Protein AF-A0A5N1GQW5-F1 (afdb_monomer_lite)

Structure (mmCIF, N/CA/C/O backbone):
data_AF-A0A5N1GQW5-F1
#
_entry.id   AF-A0A5N1GQW5-F1
#
loop_
_atom_site.group_PDB
_atom_site.id
_atom_site.type_symbol
_atom_site.label_atom_id
_atom_site.label_alt_id
_atom_site.label_comp_id
_atom_site.label_asym_id
_atom_site.label_entity_id
_atom_site.label_seq_id
_atom_site.pdbx_PDB_ins_code
_atom_site.Cartn_x
_atom_site.Cartn_y
_atom_site.Cartn_z
_atom_site.occupancy
_atom_site.B_iso_or_equiv
_atom_site.auth_seq_id
_atom_site.auth_comp_id
_atom_site.auth_asym_id
_atom_site.auth_atom_id
_atom_site.pdbx_PDB_model_num
ATOM 1 N N . MET A 1 1 ? -13.341 -32.034 135.181 1.00 41.69 1 MET A N 1
ATOM 2 C CA . MET A 1 1 ? -13.976 -33.355 134.980 1.00 41.69 1 MET A CA 1
ATOM 3 C C . MET A 1 1 ? -15.377 -33.143 134.397 1.00 41.69 1 MET A C 1
ATOM 5 O O . MET A 1 1 ? -16.085 -32.313 134.936 1.00 41.69 1 MET A O 1
ATOM 9 N N . ILE A 1 2 ? -15.682 -33.820 133.273 1.00 41.50 2 ILE A N 1
ATOM 10 C CA . ILE A 1 2 ? -16.948 -34.506 132.880 1.00 41.50 2 ILE A CA 1
ATOM 11 C C . ILE A 1 2 ? -18.282 -33.714 133.049 1.00 41.50 2 ILE A C 1
ATOM 13 O O . ILE A 1 2 ? -18.659 -33.405 134.168 1.00 41.50 2 ILE A O 1
ATOM 17 N N . LYS A 1 3 ? -18.943 -33.251 131.957 1.00 47.12 3 LYS A N 1
ATOM 18 C CA . LYS A 1 3 ? -20.111 -33.853 131.213 1.00 47.12 3 LYS A CA 1
ATOM 19 C C . LYS A 1 3 ? -21.355 -34.042 132.117 1.00 47.12 3 LYS A C 1
ATOM 21 O O . LYS A 1 3 ? -21.227 -34.679 133.143 1.00 47.12 3 LYS A O 1
ATOM 26 N N . ALA A 1 4 ? -22.571 -33.551 131.856 1.00 53.09 4 ALA A N 1
ATOM 27 C CA . ALA A 1 4 ? -23.479 -33.582 130.693 1.00 53.09 4 ALA A CA 1
ATOM 28 C C . ALA A 1 4 ? -24.592 -32.516 130.952 1.00 53.09 4 ALA A C 1
ATOM 30 O O . ALA A 1 4 ? -24.808 -32.157 132.099 1.00 53.09 4 ALA A O 1
ATOM 31 N N . GLY A 1 5 ? -25.296 -31.874 130.017 1.00 53.22 5 GLY A N 1
ATOM 32 C CA . GLY A 1 5 ? -25.982 -32.377 128.832 1.00 53.22 5 GLY A CA 1
ATOM 33 C C . GLY A 1 5 ? -27.489 -32.494 129.111 1.00 53.22 5 GLY A C 1
ATOM 34 O O . GLY A 1 5 ? -27.896 -33.532 129.603 1.00 53.22 5 GLY A O 1
ATOM 35 N N . VAL A 1 6 ? -28.303 -31.487 128.751 1.00 61.00 6 VAL A N 1
ATOM 36 C CA . VAL A 1 6 ? -29.724 -31.663 128.372 1.00 61.00 6 VAL A CA 1
ATOM 37 C C . VAL A 1 6 ? -30.086 -30.644 127.285 1.00 61.00 6 VAL A C 1
ATOM 39 O O . VAL A 1 6 ? -29.961 -29.434 127.446 1.00 61.00 6 VAL A O 1
ATOM 42 N N . SER A 1 7 ? -30.491 -31.186 126.142 1.00 60.81 7 SER A N 1
ATOM 43 C CA . SER A 1 7 ? -31.031 -30.520 124.958 1.00 60.81 7 SER A CA 1
ATOM 44 C C . SER A 1 7 ? -32.442 -29.969 125.181 1.00 60.81 7 SER A C 1
ATOM 46 O O . SER A 1 7 ? -33.182 -30.595 125.926 1.00 60.81 7 SER A O 1
ATOM 48 N N . VAL A 1 8 ? -32.862 -28.950 124.415 1.00 63.06 8 VAL A N 1
ATOM 49 C CA . VAL A 1 8 ? -34.013 -29.006 123.474 1.00 63.06 8 VAL A CA 1
ATOM 50 C C . VAL A 1 8 ? -34.088 -27.695 122.651 1.00 63.06 8 VAL A C 1
ATOM 52 O O . VAL A 1 8 ? -34.137 -26.592 123.181 1.00 63.06 8 VAL A O 1
ATOM 55 N N . ARG A 1 9 ? -34.051 -27.858 121.319 1.00 56.88 9 ARG A N 1
ATOM 56 C CA . ARG A 1 9 ? -34.340 -26.890 120.224 1.00 56.88 9 ARG A CA 1
ATOM 57 C C . ARG A 1 9 ? -35.867 -26.632 120.135 1.00 56.88 9 ARG A C 1
ATOM 59 O O . ARG A 1 9 ? -36.574 -27.480 120.662 1.00 56.88 9 ARG A O 1
ATOM 66 N N . PRO A 1 10 ? -36.438 -25.656 119.378 1.00 64.94 10 PRO A N 1
ATOM 67 C CA . PRO A 1 10 ? -35.979 -25.147 118.071 1.00 64.94 10 PRO A CA 1
ATOM 68 C C . PRO A 1 10 ? -36.202 -23.615 117.891 1.00 64.94 10 PRO A C 1
ATOM 70 O O . PRO A 1 10 ? -36.774 -22.955 118.740 1.00 64.94 10 PRO A O 1
ATOM 73 N N . LYS A 1 11 ? -35.747 -22.946 116.828 1.00 47.59 11 LYS A N 1
ATOM 74 C CA . LYS A 1 11 ? -36.549 -22.781 115.605 1.00 47.59 11 LYS A CA 1
ATOM 75 C C . LYS A 1 11 ? -35.701 -22.129 114.520 1.00 47.59 11 LYS A C 1
ATOM 77 O O . LYS A 1 11 ? -35.006 -21.144 114.733 1.00 47.59 11 LYS A O 1
ATOM 82 N N . LYS A 1 12 ? -35.771 -22.755 113.352 1.00 57.19 12 LYS A N 1
ATOM 83 C CA . LYS A 1 12 ? -35.151 -22.354 112.098 1.00 57.19 12 LYS A CA 1
ATOM 84 C C . LYS A 1 12 ? -35.657 -20.968 111.697 1.00 57.19 12 LYS A C 1
ATOM 86 O O . LYS A 1 12 ? -36.865 -20.790 111.585 1.00 57.19 12 LYS A O 1
ATOM 91 N N . GLU A 1 13 ? -34.749 -20.059 111.366 1.00 56.84 13 GLU A N 1
ATOM 92 C CA . GLU A 1 13 ? -35.043 -19.043 110.360 1.00 56.84 13 GLU A CA 1
ATOM 93 C C . GLU A 1 13 ? -33.956 -19.088 109.289 1.00 56.84 13 GLU A C 1
ATOM 95 O O . GLU A 1 13 ? -32.929 -18.415 109.305 1.00 56.84 13 GLU A O 1
ATOM 100 N N . ASN A 1 14 ? -34.196 -19.991 108.354 1.00 63.59 14 ASN A N 1
ATOM 101 C CA . ASN A 1 14 ? -33.573 -20.054 107.053 1.00 63.59 14 ASN A CA 1
ATOM 102 C C . ASN A 1 14 ? -33.909 -18.785 106.267 1.00 63.59 14 ASN A C 1
ATOM 104 O O . ASN A 1 14 ? -34.805 -18.793 105.423 1.00 63.59 14 ASN A O 1
ATOM 108 N N . LYS A 1 15 ? -33.137 -17.716 106.464 1.00 58.72 15 LYS A N 1
ATOM 109 C CA . LYS A 1 15 ? -33.073 -16.641 105.474 1.00 58.72 15 LYS A CA 1
ATOM 110 C C . LYS A 1 15 ? -32.250 -17.153 104.293 1.00 58.72 15 LYS A C 1
ATOM 112 O O . LYS A 1 15 ? -31.095 -16.788 104.097 1.00 58.72 15 LYS A O 1
ATOM 117 N N . LYS A 1 16 ? -32.854 -18.043 103.498 1.00 58.62 16 LYS A N 1
ATOM 118 C CA . LYS A 1 16 ? -32.485 -18.159 102.089 1.00 58.62 16 LYS A CA 1
ATOM 119 C C . LYS A 1 16 ? -32.895 -16.825 101.486 1.00 58.62 16 LYS A C 1
ATOM 121 O O . LYS A 1 16 ? -34.041 -16.655 101.083 1.00 58.62 16 LYS A O 1
ATOM 126 N N . VAL A 1 17 ? -31.983 -15.859 101.532 1.00 64.31 17 VAL A N 1
ATOM 127 C CA . VAL A 1 17 ? -32.093 -14.639 100.744 1.00 64.31 17 VAL A CA 1
ATOM 128 C C . VAL A 1 17 ? -32.056 -15.085 99.294 1.00 64.31 17 VAL A C 1
ATOM 130 O O . VAL A 1 17 ? -31.009 -15.334 98.707 1.00 64.31 17 VAL A O 1
ATOM 133 N N . THR A 1 18 ? -33.241 -15.291 98.736 1.00 63.28 18 THR A N 1
ATOM 134 C CA . THR A 1 18 ? -33.412 -15.315 97.298 1.00 63.28 18 THR A CA 1
ATOM 135 C C . THR A 1 18 ? -32.946 -13.950 96.811 1.00 63.28 18 THR A C 1
ATOM 137 O O . THR A 1 18 ? -33.536 -12.953 97.245 1.00 63.28 18 THR A O 1
ATOM 140 N N . PRO A 1 19 ? -31.927 -13.842 95.937 1.00 64.88 19 PRO A N 1
ATOM 141 C CA . PRO A 1 19 ? -31.841 -12.638 95.141 1.00 64.88 19 PRO A CA 1
ATOM 142 C C . PRO A 1 19 ? -33.192 -12.545 94.441 1.00 64.88 19 PRO A C 1
ATOM 144 O O . PRO A 1 19 ? -33.628 -13.490 93.777 1.00 64.88 19 PRO A O 1
ATOM 147 N N . LEU A 1 20 ? -33.900 -11.446 94.681 1.00 57.59 20 LEU A N 1
ATOM 148 C CA . LEU A 1 20 ? -35.030 -11.062 93.860 1.00 57.59 20 LEU A CA 1
ATOM 149 C C . LEU A 1 20 ? -34.463 -10.929 92.451 1.00 57.59 20 LEU A C 1
ATOM 151 O O . LEU A 1 20 ? -33.914 -9.898 92.072 1.00 57.59 20 LEU A O 1
ATOM 155 N N . TYR A 1 21 ? -34.533 -12.021 91.693 1.00 58.28 21 TYR A N 1
ATOM 156 C CA . TYR A 1 21 ? -34.426 -11.983 90.257 1.00 58.28 21 TYR A CA 1
ATOM 157 C C . TYR A 1 21 ? -35.566 -11.077 89.828 1.00 58.28 21 TYR A C 1
ATOM 159 O O . TYR A 1 21 ? -36.727 -11.486 89.750 1.00 58.28 21 TYR A O 1
ATOM 167 N N . ALA A 1 22 ? -35.229 -9.811 89.606 1.00 58.59 22 ALA A N 1
ATOM 168 C CA . ALA A 1 22 ? -36.025 -8.930 88.797 1.00 58.59 22 ALA A CA 1
ATOM 169 C C . ALA A 1 22 ? -36.030 -9.568 87.409 1.00 58.59 22 ALA A C 1
ATOM 171 O O . ALA A 1 22 ? -35.210 -9.259 86.545 1.00 58.59 22 ALA A O 1
ATOM 172 N N . LYS A 1 23 ? -36.962 -10.505 87.208 1.00 58.38 23 LYS A N 1
ATOM 173 C CA . LYS A 1 23 ? -37.439 -10.867 85.888 1.00 58.38 23 LYS A CA 1
ATOM 174 C C . LYS A 1 23 ? -38.115 -9.615 85.371 1.00 58.38 23 LYS A C 1
ATOM 176 O O . LYS A 1 23 ? -39.333 -9.466 85.441 1.00 58.38 23 LYS A O 1
ATOM 181 N N . THR A 1 24 ? -37.314 -8.685 84.869 1.00 55.66 24 THR A N 1
ATOM 182 C CA . THR A 1 24 ? -37.804 -7.725 83.908 1.00 55.66 24 THR A CA 1
ATOM 183 C C . THR A 1 24 ? -38.232 -8.591 82.734 1.00 55.66 24 THR A C 1
ATOM 185 O O . THR A 1 24 ? -37.446 -9.032 81.896 1.00 55.66 24 THR A O 1
ATOM 188 N N . SER A 1 25 ? -39.518 -8.940 82.724 1.00 56.28 25 SER A N 1
ATOM 189 C CA . SER A 1 25 ? -40.194 -9.309 81.499 1.00 56.28 25 SER A CA 1
ATOM 190 C C . SER A 1 25 ? -40.133 -8.050 80.653 1.00 56.28 25 SER A C 1
ATOM 192 O O . SER A 1 25 ? -41.018 -7.194 80.677 1.00 56.2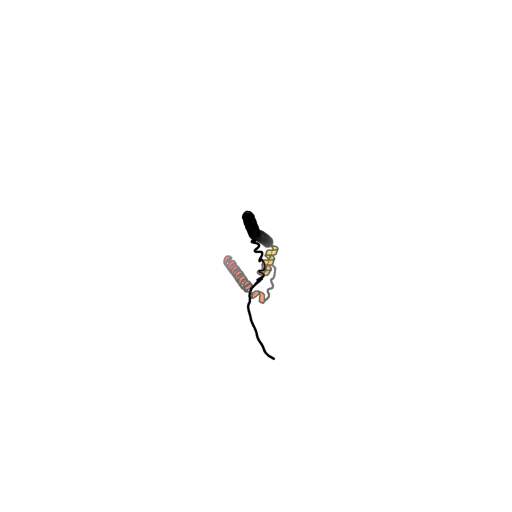8 25 SER A O 1
ATOM 194 N N . SER A 1 26 ? -39.001 -7.882 79.976 1.00 60.06 26 SER A N 1
ATOM 195 C CA . SER A 1 26 ? -38.864 -7.004 78.841 1.00 60.06 26 SER A CA 1
ATOM 196 C C . SER A 1 26 ? -39.824 -7.584 77.815 1.00 60.06 26 SER A C 1
ATOM 198 O O . SER A 1 26 ? -39.463 -8.415 76.984 1.00 60.06 26 SER A O 1
ATOM 200 N N . LYS A 1 27 ? -41.103 -7.198 77.936 1.00 57.44 27 LYS A N 1
ATOM 201 C CA . LYS A 1 27 ? -42.105 -7.329 76.886 1.00 57.44 27 LYS A CA 1
ATOM 202 C C . LYS A 1 27 ? -41.413 -6.786 75.648 1.00 57.44 27 LYS A C 1
ATOM 204 O O . LYS A 1 27 ? -41.252 -5.572 75.511 1.00 57.44 27 LYS A O 1
ATOM 209 N N . LYS A 1 28 ? -40.937 -7.686 74.785 1.00 57.34 28 LYS A N 1
ATOM 210 C CA . LYS A 1 28 ? -40.489 -7.336 73.446 1.00 57.34 28 LYS A CA 1
ATOM 211 C C . LYS A 1 28 ? -41.720 -6.720 72.809 1.00 57.34 28 LYS A C 1
ATOM 213 O O . LYS A 1 28 ? -42.645 -7.431 72.431 1.00 57.34 28 LYS A O 1
ATOM 218 N N . ARG A 1 29 ? -41.778 -5.386 72.802 1.00 58.84 29 ARG A N 1
ATOM 219 C CA . ARG A 1 29 ? -42.786 -4.655 72.046 1.00 58.84 29 ARG A CA 1
ATOM 220 C C . ARG A 1 29 ? -42.695 -5.227 70.631 1.00 58.84 29 ARG A C 1
ATOM 222 O O . ARG A 1 29 ? -41.570 -5.280 70.119 1.00 58.84 29 ARG A O 1
ATOM 229 N N . PRO A 1 30 ? -43.788 -5.717 70.024 1.00 60.84 30 PRO A N 1
ATOM 230 C CA . PRO A 1 30 ? -43.733 -6.089 68.623 1.00 60.84 30 PRO A CA 1
ATOM 231 C C . PRO A 1 30 ? -43.252 -4.838 67.893 1.00 60.84 30 PRO A C 1
ATOM 233 O O . PRO A 1 30 ? -43.912 -3.798 67.924 1.00 60.84 30 PRO A O 1
ATOM 236 N N . LYS A 1 31 ? -42.032 -4.889 67.343 1.00 58.94 31 LYS A N 1
ATOM 237 C CA . LYS A 1 31 ? -41.539 -3.813 66.484 1.00 58.94 31 LYS A CA 1
ATOM 238 C C . LYS A 1 31 ? -42.612 -3.635 65.412 1.00 58.94 31 LYS A C 1
ATOM 240 O O . LYS A 1 31 ? -43.072 -4.654 64.890 1.00 58.94 31 LYS A O 1
ATOM 245 N N . PRO A 1 32 ? -43.065 -2.407 65.111 1.00 56.88 32 PRO A N 1
ATOM 246 C CA . PRO A 1 32 ? -44.116 -2.230 64.127 1.00 56.88 32 PRO A CA 1
ATOM 247 C C . PRO A 1 32 ? -43.646 -2.899 62.834 1.00 56.88 32 PRO A C 1
ATOM 249 O O . PRO A 1 32 ? -42.624 -2.505 62.272 1.00 56.88 32 PRO A O 1
ATOM 252 N N . ALA A 1 33 ? -44.382 -3.913 62.369 1.00 57.97 33 ALA A N 1
ATOM 253 C CA . ALA A 1 33 ? -44.076 -4.685 61.158 1.00 57.97 33 ALA A CA 1
ATOM 254 C C . ALA A 1 33 ? -43.904 -3.799 59.902 1.00 57.97 33 ALA A C 1
ATOM 256 O O . ALA A 1 33 ? -43.399 -4.228 58.870 1.00 57.97 33 ALA A O 1
ATOM 257 N N . LYS A 1 34 ? -44.273 -2.518 60.011 1.00 56.44 34 LYS A N 1
ATOM 258 C CA . LYS A 1 34 ? -44.074 -1.471 59.012 1.00 56.44 34 LYS A CA 1
ATOM 259 C C . LYS A 1 34 ? -42.599 -1.075 58.812 1.00 56.44 34 LYS A C 1
ATOM 261 O O . LYS A 1 34 ? -42.239 -0.661 57.715 1.00 56.44 34 LYS A O 1
ATOM 266 N N . GLN A 1 35 ? -41.727 -1.204 59.822 1.00 58.59 35 GLN A N 1
ATOM 267 C CA . GLN A 1 35 ? -40.306 -0.832 59.685 1.00 58.59 35 GLN A CA 1
ATOM 268 C C . GLN A 1 35 ? -39.496 -1.861 58.886 1.00 58.59 35 GLN A C 1
ATOM 270 O O . GLN A 1 35 ? -38.641 -1.470 58.095 1.00 58.59 35 GLN A O 1
ATOM 275 N N . SER A 1 36 ? -39.784 -3.158 59.038 1.00 58.97 36 SER A N 1
ATOM 276 C CA . SER A 1 36 ? -39.142 -4.207 58.236 1.00 58.97 36 SER A CA 1
ATOM 277 C C . SER A 1 36 ? -39.625 -4.173 56.787 1.00 58.97 36 SER A C 1
ATOM 279 O O . SER A 1 36 ? -38.802 -4.278 55.883 1.00 58.97 36 SER A O 1
ATOM 281 N N . ALA A 1 37 ? -40.917 -3.928 56.542 1.00 65.81 37 ALA A N 1
ATOM 282 C CA . ALA A 1 37 ? -41.450 -3.774 55.186 1.00 65.81 37 ALA A CA 1
ATOM 283 C C . ALA A 1 37 ? -40.759 -2.631 54.419 1.00 65.81 37 ALA A C 1
ATOM 285 O O . ALA A 1 37 ? -40.375 -2.800 53.264 1.00 65.81 37 ALA A O 1
ATOM 286 N N . ARG A 1 38 ? -40.495 -1.495 55.084 1.00 71.38 38 ARG A N 1
ATOM 287 C CA . ARG A 1 38 ? -39.747 -0.375 54.487 1.00 71.38 38 ARG A CA 1
ATOM 288 C C . ARG A 1 38 ? -38.304 -0.754 54.136 1.00 71.38 38 ARG A C 1
ATOM 290 O O . ARG A 1 38 ? -37.801 -0.318 53.108 1.00 71.38 38 ARG A O 1
ATOM 297 N N . GLN A 1 39 ? -37.650 -1.591 54.941 1.00 73.56 39 GLN A N 1
ATOM 298 C CA . GLN A 1 39 ? -36.302 -2.095 54.642 1.00 73.56 39 GLN A CA 1
ATOM 299 C C . GLN A 1 39 ? -36.291 -3.057 53.446 1.00 73.56 39 GLN A C 1
ATOM 301 O O . GLN A 1 39 ? -35.366 -3.004 52.640 1.00 73.56 39 GLN A O 1
ATOM 306 N N . TRP A 1 40 ? -37.318 -3.897 53.295 1.00 75.25 40 TRP A N 1
ATOM 307 C CA . TRP A 1 40 ? -37.482 -4.758 52.119 1.00 75.25 40 TRP A CA 1
ATOM 308 C C . TRP A 1 40 ? -37.762 -3.952 50.845 1.00 75.25 40 TRP A C 1
ATOM 310 O O . TRP A 1 40 ? -37.181 -4.252 49.806 1.00 75.25 40 TRP A O 1
ATOM 320 N N . LEU A 1 41 ? -38.552 -2.877 50.936 1.00 79.69 41 LEU A N 1
ATOM 321 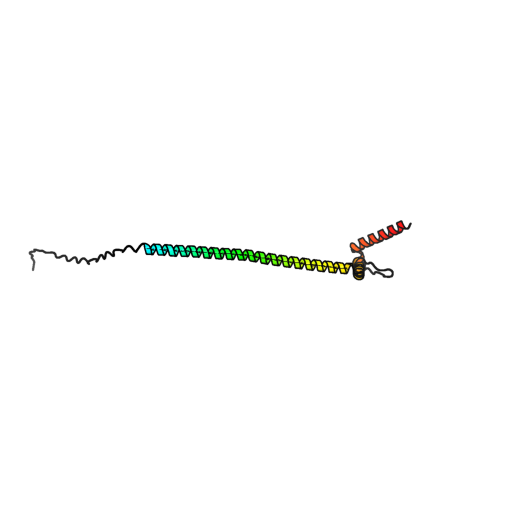C CA . LEU A 1 41 ? -38.798 -1.961 49.816 1.00 79.69 41 LEU A CA 1
ATOM 322 C C . LEU A 1 41 ? -37.525 -1.228 49.367 1.00 79.69 41 LEU A C 1
ATOM 324 O O . LEU A 1 41 ? -37.233 -1.182 48.176 1.00 79.69 41 LEU A O 1
ATOM 328 N N . VAL A 1 42 ? -36.728 -0.704 50.305 1.00 82.75 42 VAL A N 1
ATOM 329 C CA . VAL A 1 42 ? -35.460 -0.019 49.982 1.00 82.75 42 VAL A CA 1
ATOM 330 C C . VAL A 1 42 ? -34.428 -0.995 49.403 1.00 82.75 42 VAL A C 1
ATOM 332 O O . VAL A 1 42 ? -33.709 -0.648 48.468 1.00 82.75 42 VAL A O 1
ATOM 335 N N . ARG A 1 43 ? -34.381 -2.238 49.902 1.00 83.06 43 ARG A N 1
ATOM 336 C CA . ARG A 1 43 ? -33.538 -3.301 49.331 1.00 83.06 43 ARG A CA 1
ATOM 337 C C . ARG A 1 43 ? -33.976 -3.683 47.918 1.00 83.06 43 ARG A C 1
ATOM 339 O O . ARG A 1 43 ? -33.120 -3.818 47.051 1.00 83.06 43 ARG A O 1
ATOM 346 N N . GLY A 1 44 ? -35.281 -3.799 47.673 1.00 84.00 44 GLY A N 1
ATOM 347 C CA . GLY A 1 44 ? -35.825 -4.040 46.335 1.00 84.00 44 GLY A CA 1
ATOM 348 C C . GLY A 1 44 ? -35.464 -2.920 45.359 1.00 84.00 44 GLY A C 1
ATOM 349 O O . GLY A 1 44 ? -34.989 -3.194 44.261 1.00 84.00 44 GLY A O 1
ATOM 350 N N . LEU A 1 45 ? -35.587 -1.660 45.789 1.00 86.50 45 LEU A N 1
ATOM 351 C CA . LEU A 1 45 ? -35.217 -0.500 44.976 1.00 86.50 45 LEU A CA 1
ATOM 352 C C . LEU A 1 45 ? -33.721 -0.486 44.624 1.00 86.50 45 LEU A C 1
ATOM 354 O O . LEU A 1 45 ? -33.369 -0.210 43.482 1.00 86.50 45 LEU A O 1
ATOM 358 N N . LEU A 1 46 ? -32.842 -0.831 45.571 1.00 87.31 46 LEU A N 1
ATOM 359 C CA . LEU A 1 46 ? -31.401 -0.940 45.316 1.00 87.31 46 LEU A CA 1
ATOM 360 C C . LEU A 1 46 ? -31.064 -2.032 44.294 1.00 87.31 46 LEU A C 1
ATOM 362 O O . LEU A 1 46 ? -30.203 -1.815 43.445 1.00 87.31 46 LEU A O 1
ATOM 366 N N . VAL A 1 47 ? -31.750 -3.177 44.337 1.00 89.69 47 VAL A N 1
ATOM 367 C CA . VAL A 1 47 ? -31.562 -4.251 43.347 1.00 89.69 47 VAL A CA 1
ATOM 368 C C . VAL A 1 47 ? -32.024 -3.802 41.962 1.00 89.69 47 VAL A C 1
ATOM 370 O O . VAL A 1 47 ? -31.304 -4.009 40.988 1.00 89.69 47 VAL A O 1
ATOM 373 N N . VAL A 1 48 ? -33.178 -3.136 41.866 1.00 89.31 48 VAL A N 1
ATOM 374 C CA . VAL A 1 48 ? -33.691 -2.606 40.592 1.00 89.31 48 VAL A CA 1
ATOM 375 C C . VAL A 1 48 ? -32.746 -1.551 40.014 1.00 89.31 48 VAL A C 1
ATOM 377 O O . VAL A 1 48 ? -32.390 -1.632 38.842 1.00 89.31 48 VAL A O 1
ATOM 380 N N . MET A 1 49 ? -32.264 -0.613 40.833 1.00 89.31 49 MET A N 1
ATOM 381 C CA . MET A 1 49 ? -31.272 0.379 40.397 1.00 89.31 49 MET A CA 1
ATOM 382 C C . MET A 1 49 ? -29.954 -0.281 39.980 1.00 89.31 49 MET A C 1
ATOM 384 O O . MET A 1 49 ? -29.368 0.103 38.970 1.00 89.31 49 MET A O 1
ATOM 388 N N . GLY A 1 50 ? -29.519 -1.319 40.699 1.00 88.94 50 GLY A N 1
ATOM 389 C CA . GLY A 1 50 ? -28.362 -2.129 40.323 1.00 88.94 50 GLY A CA 1
ATOM 390 C C . GLY A 1 50 ? -28.528 -2.792 38.954 1.00 88.94 50 GLY A C 1
ATOM 391 O O . GLY A 1 50 ? -27.617 -2.718 38.134 1.00 88.94 50 GLY A O 1
ATOM 392 N N . LEU A 1 51 ? -29.699 -3.371 38.673 1.00 87.88 51 LEU A N 1
ATOM 393 C CA . LEU A 1 51 ? -30.021 -3.980 37.378 1.00 87.88 51 LEU A CA 1
ATOM 394 C C . LEU A 1 51 ? -30.053 -2.950 36.243 1.00 87.88 51 LEU A C 1
ATOM 396 O O . LEU A 1 51 ? -29.509 -3.214 35.171 1.00 87.88 51 LEU A O 1
ATOM 400 N N . ILE A 1 52 ? -30.625 -1.766 36.480 1.00 86.88 52 ILE A N 1
ATOM 401 C CA . ILE A 1 52 ? -30.640 -0.671 35.499 1.00 86.88 52 ILE A CA 1
ATOM 402 C C . ILE A 1 52 ? -29.205 -0.229 35.183 1.00 86.88 52 ILE A C 1
ATOM 404 O O . ILE A 1 52 ? -28.830 -0.169 34.011 1.00 86.88 52 ILE A O 1
ATOM 408 N N . CYS A 1 53 ? -28.365 -0.016 36.200 1.00 86.38 53 CYS A N 1
ATOM 409 C CA . CYS A 1 53 ? -26.950 0.318 36.009 1.00 86.38 53 CYS A CA 1
ATOM 410 C C . CYS A 1 53 ? -26.187 -0.773 35.242 1.00 86.38 53 CYS A C 1
ATOM 412 O O . CYS A 1 53 ? -25.420 -0.456 34.332 1.00 86.38 53 CYS A O 1
ATOM 414 N N . LEU A 1 54 ? -26.418 -2.051 35.561 1.00 84.50 54 LEU A N 1
ATOM 415 C CA . LEU A 1 54 ? -25.785 -3.175 34.866 1.00 84.50 54 LEU A CA 1
ATOM 416 C C . LEU A 1 54 ? -26.210 -3.245 33.394 1.00 84.50 54 LEU A C 1
ATOM 418 O O . LEU A 1 54 ? -25.365 -3.425 32.517 1.00 84.50 54 LEU A O 1
ATOM 422 N N . SER A 1 55 ? -27.505 -3.064 33.122 1.00 80.62 55 SER A N 1
ATOM 423 C CA . SER A 1 55 ? -28.047 -3.053 31.761 1.00 80.62 55 SER A CA 1
ATOM 424 C C . SER A 1 55 ? -27.489 -1.888 30.938 1.00 80.62 55 SER A C 1
ATOM 426 O O . SER A 1 55 ? -27.102 -2.084 29.788 1.00 80.62 55 SER A O 1
ATOM 428 N N . SER A 1 56 ? -27.336 -0.709 31.547 1.00 78.56 56 SER A N 1
ATOM 429 C CA . SER A 1 56 ? -26.739 0.469 30.913 1.00 78.56 56 SER A CA 1
ATOM 430 C C . SER A 1 56 ? -25.259 0.247 30.578 1.00 78.56 56 SER A C 1
ATOM 432 O O . SER A 1 56 ? -24.840 0.474 29.444 1.00 78.56 56 SER A O 1
ATOM 434 N N . LEU A 1 57 ? -24.473 -0.313 31.508 1.00 78.19 57 LEU A N 1
ATOM 435 C CA . LEU A 1 57 ? -23.080 -0.690 31.236 1.00 78.19 57 LEU A CA 1
ATOM 436 C C . LEU A 1 57 ? -22.964 -1.715 30.099 1.00 78.19 57 LEU A C 1
ATOM 438 O O . LEU A 1 57 ? -22.047 -1.634 29.279 1.00 78.19 57 LEU A O 1
ATOM 442 N N . PHE A 1 58 ? -23.877 -2.686 30.048 1.00 76.31 58 PHE A N 1
ATOM 443 C CA . PHE A 1 58 ? -23.891 -3.710 29.007 1.00 76.31 58 PHE A CA 1
ATOM 444 C C . PHE A 1 58 ? -24.221 -3.120 27.628 1.00 76.31 58 PHE A C 1
ATOM 446 O O . PHE A 1 58 ? -23.567 -3.459 26.640 1.00 76.31 58 PHE A O 1
ATOM 453 N N . GLN A 1 59 ? -25.167 -2.179 27.571 1.00 71.94 59 GLN A N 1
ATOM 454 C CA . GLN A 1 59 ? -25.498 -1.428 26.359 1.00 71.94 59 GLN A CA 1
ATOM 455 C C . GLN A 1 59 ? -24.310 -0.581 25.882 1.00 71.94 59 GLN A C 1
ATOM 457 O O . GLN A 1 59 ? -23.963 -0.645 24.706 1.00 71.94 59 GLN A O 1
ATOM 462 N N . ILE A 1 60 ? -23.620 0.120 26.790 1.00 69.44 60 ILE A N 1
ATOM 463 C CA . ILE A 1 60 ? -22.426 0.918 26.461 1.00 69.44 60 ILE A CA 1
ATOM 464 C C . ILE A 1 60 ? -21.316 0.031 25.876 1.00 69.44 60 ILE A C 1
ATOM 466 O O . ILE A 1 60 ? -20.720 0.373 24.851 1.00 69.44 60 ILE A O 1
ATOM 470 N N . ARG A 1 61 ? -21.069 -1.146 26.467 1.00 64.75 61 ARG A N 1
ATOM 471 C CA . ARG A 1 61 ? -20.092 -2.107 25.927 1.00 64.75 61 ARG A CA 1
ATOM 472 C C . ARG A 1 61 ? -20.474 -2.623 24.540 1.00 64.75 61 ARG A C 1
ATOM 474 O O . ARG A 1 61 ? -19.602 -2.703 23.679 1.00 64.75 61 ARG A O 1
ATOM 481 N N . ARG A 1 62 ? -21.757 -2.908 24.289 1.00 61.91 62 ARG A N 1
ATOM 482 C CA . ARG A 1 62 ? -22.241 -3.272 22.944 1.00 61.91 62 ARG A CA 1
ATOM 483 C C . ARG A 1 62 ? -22.061 -2.136 21.936 1.00 61.91 62 ARG A C 1
ATOM 485 O O . ARG A 1 62 ? -21.618 -2.381 20.819 1.00 61.91 62 ARG A O 1
ATOM 492 N N . THR A 1 63 ? -22.336 -0.891 22.323 1.00 57.59 63 THR A N 1
ATOM 493 C CA . THR A 1 63 ? -22.148 0.266 21.430 1.00 57.59 63 THR A CA 1
ATOM 494 C C . THR A 1 63 ? -20.678 0.558 21.119 1.00 57.59 63 THR A C 1
ATOM 496 O O . THR A 1 63 ? -20.367 1.025 20.024 1.00 57.59 63 THR A O 1
ATOM 499 N N . GLN A 1 64 ? -19.745 0.236 22.023 1.00 55.59 64 GLN A N 1
ATOM 500 C CA . GLN A 1 64 ? -18.315 0.347 21.713 1.00 55.59 64 GLN A CA 1
ATOM 501 C C . GLN A 1 64 ? -17.864 -0.671 20.659 1.00 55.59 64 GLN A C 1
ATOM 503 O O . GLN A 1 64 ? -17.065 -0.327 19.797 1.00 55.59 64 GLN A O 1
ATOM 508 N N . GLN A 1 65 ? -18.425 -1.882 20.657 1.00 53.84 65 GLN A N 1
ATOM 509 C CA . GLN A 1 65 ? -18.149 -2.861 19.600 1.00 53.84 65 GLN A CA 1
ATOM 510 C C . GLN A 1 65 ? -18.715 -2.414 18.242 1.00 53.84 65 GLN A C 1
ATOM 512 O O . GLN A 1 65 ? -18.023 -2.517 17.236 1.00 53.84 65 GLN A O 1
ATOM 517 N N . ALA A 1 66 ? -19.917 -1.827 18.223 1.00 52.62 66 ALA A N 1
ATOM 518 C CA . ALA A 1 66 ? -20.527 -1.297 16.999 1.00 52.62 66 ALA A CA 1
ATOM 519 C C . ALA A 1 66 ? -19.803 -0.055 16.438 1.00 52.62 66 ALA A C 1
ATOM 521 O O . ALA A 1 66 ? -19.818 0.188 15.239 1.00 52.62 66 ALA A O 1
ATOM 522 N N . THR A 1 67 ? -19.157 0.750 17.286 1.00 52.81 67 THR A N 1
ATOM 523 C CA . THR A 1 67 ? -18.365 1.909 16.826 1.00 52.81 67 THR A CA 1
ATOM 524 C C . THR A 1 67 ? -16.932 1.545 16.453 1.00 52.81 67 THR A C 1
ATOM 526 O O . THR A 1 67 ? -16.320 2.259 15.660 1.00 52.81 67 THR A O 1
ATOM 529 N N . ALA A 1 68 ? -16.396 0.446 16.988 1.00 53.69 68 ALA A N 1
ATOM 530 C CA . ALA A 1 68 ? -15.124 -0.114 16.546 1.00 53.69 68 ALA A CA 1
ATOM 531 C C . ALA A 1 68 ? -15.246 -0.703 15.133 1.00 53.69 68 ALA A C 1
ATOM 533 O O . ALA A 1 68 ? -14.425 -0.368 14.285 1.00 53.69 68 ALA A O 1
ATOM 534 N N . SER A 1 69 ? -16.314 -1.461 14.850 1.00 53.97 69 SER A N 1
ATOM 535 C CA . SER A 1 69 ? -16.544 -2.022 13.512 1.00 53.97 69 SER A CA 1
ATOM 536 C C . SER A 1 69 ? -16.745 -0.934 12.457 1.00 53.97 69 SER A C 1
ATOM 538 O O . SER A 1 69 ? -16.118 -0.985 11.410 1.00 53.97 69 SER A O 1
ATOM 540 N N . VAL A 1 70 ? -17.515 0.119 12.755 1.00 56.59 70 VAL A N 1
ATOM 541 C CA . VAL A 1 70 ? -17.722 1.230 11.805 1.00 56.59 70 VAL A CA 1
ATOM 542 C C . VAL A 1 70 ? -16.425 2.007 11.544 1.00 56.59 70 VAL A C 1
ATOM 544 O O . VAL A 1 70 ? -16.167 2.418 10.418 1.00 56.59 70 VAL A O 1
ATOM 547 N N . LYS A 1 71 ? -15.561 2.190 12.552 1.00 55.88 71 LYS A N 1
ATOM 548 C CA . LYS A 1 71 ? -14.252 2.843 12.355 1.00 55.88 71 LYS A CA 1
ATOM 549 C C . LYS A 1 71 ? -13.269 1.971 11.576 1.00 55.88 71 LYS A C 1
ATOM 551 O O . LYS A 1 71 ? -12.446 2.517 10.846 1.00 55.88 71 LYS A O 1
ATOM 556 N N . GLU A 1 72 ? -13.322 0.654 11.743 1.00 58.44 72 GLU A N 1
ATOM 557 C CA . GLU A 1 72 ? -12.522 -0.281 10.946 1.00 58.44 72 GLU A CA 1
ATOM 558 C C . GLU A 1 72 ? -13.018 -0.352 9.501 1.00 58.44 72 GLU A C 1
ATOM 560 O O . GLU A 1 72 ? -12.201 -0.285 8.587 1.00 58.44 72 GLU A O 1
ATOM 565 N N . GLU A 1 73 ? -14.332 -0.375 9.280 1.00 58.44 73 GLU A N 1
ATOM 566 C CA . GLU A 1 73 ? -14.936 -0.349 7.944 1.00 58.44 73 GLU A CA 1
ATOM 567 C C . GLU A 1 73 ? -14.628 0.954 7.197 1.00 58.44 73 GLU A C 1
ATOM 569 O O . GLU A 1 73 ? -14.269 0.908 6.023 1.00 58.44 73 GLU A O 1
ATOM 574 N N . MET A 1 74 ? -14.676 2.112 7.867 1.00 59.50 74 MET A N 1
ATOM 575 C CA . MET A 1 74 ? -14.289 3.384 7.242 1.00 59.50 74 MET A CA 1
ATOM 576 C C . MET A 1 74 ? -12.799 3.429 6.897 1.00 59.50 74 MET A C 1
ATOM 578 O O . MET A 1 74 ? -12.446 3.855 5.803 1.00 59.50 74 MET A O 1
ATOM 582 N N . LYS A 1 75 ? -11.920 2.925 7.773 1.00 60.19 75 LYS A N 1
ATOM 583 C CA . LYS A 1 75 ? -10.481 2.835 7.475 1.00 60.19 75 LYS A CA 1
ATOM 584 C C . LYS A 1 75 ? -10.177 1.854 6.346 1.00 60.19 75 LYS A C 1
ATOM 586 O O . LYS A 1 75 ? -9.292 2.118 5.540 1.00 60.19 75 LYS A O 1
ATOM 591 N N . ALA A 1 76 ? -10.890 0.732 6.286 1.00 62.03 76 ALA A N 1
ATOM 592 C CA . ALA A 1 76 ? -10.753 -0.235 5.205 1.00 62.03 76 ALA A CA 1
ATOM 593 C C . ALA A 1 76 ? -11.240 0.352 3.873 1.00 62.03 76 ALA A C 1
ATOM 595 O O . ALA A 1 76 ? -10.576 0.172 2.855 1.00 62.03 76 ALA A O 1
ATOM 596 N N . ALA A 1 77 ? -12.346 1.100 3.885 1.00 60.50 77 ALA A N 1
ATOM 597 C CA . ALA A 1 77 ? -12.853 1.799 2.710 1.00 60.50 77 ALA A CA 1
ATOM 598 C C . ALA A 1 77 ? -11.896 2.909 2.239 1.00 60.50 77 ALA A C 1
ATOM 600 O O . ALA A 1 77 ? -11.596 2.983 1.052 1.00 60.50 77 ALA A O 1
ATOM 601 N N . GLU A 1 78 ? -11.355 3.725 3.148 1.00 61.41 78 GLU A N 1
ATOM 602 C CA . GLU A 1 78 ? -10.347 4.746 2.818 1.00 61.41 78 GLU A CA 1
ATOM 603 C C . GLU A 1 78 ? -9.061 4.123 2.257 1.00 61.41 78 GLU A C 1
ATOM 605 O O . GLU A 1 78 ? -8.520 4.605 1.262 1.00 61.41 78 GLU A O 1
ATOM 610 N N . ALA A 1 79 ? -8.586 3.022 2.848 1.00 63.09 79 ALA A N 1
ATOM 611 C CA . ALA A 1 79 ? -7.415 2.304 2.352 1.00 63.09 79 ALA A CA 1
ATOM 612 C C . ALA A 1 79 ? -7.658 1.684 0.966 1.00 63.09 79 ALA A C 1
ATOM 614 O O . ALA A 1 79 ? -6.771 1.733 0.112 1.00 63.09 79 ALA A O 1
ATOM 615 N N . ALA A 1 80 ? -8.854 1.138 0.727 1.00 62.72 80 ALA A N 1
ATOM 616 C CA . ALA A 1 80 ? -9.239 0.608 -0.576 1.00 62.72 80 ALA A CA 1
ATOM 617 C C . ALA A 1 80 ? -9.269 1.718 -1.638 1.00 62.72 80 ALA A C 1
ATOM 619 O O . ALA A 1 80 ? -8.654 1.559 -2.690 1.00 62.72 80 ALA A O 1
ATOM 620 N N . LEU A 1 81 ? -9.879 2.869 -1.334 1.00 64.31 81 LEU A N 1
ATOM 621 C CA . LEU A 1 81 ? -9.918 4.021 -2.241 1.00 64.31 81 LEU A CA 1
ATOM 622 C C . LEU A 1 81 ? -8.517 4.550 -2.569 1.00 64.31 81 LEU A C 1
ATOM 624 O O . LEU A 1 81 ? -8.203 4.747 -3.738 1.00 64.31 81 LEU A O 1
ATOM 628 N N . LEU A 1 82 ? -7.643 4.691 -1.568 1.00 68.44 82 LEU A N 1
ATOM 629 C CA . LEU A 1 82 ? -6.248 5.090 -1.790 1.00 68.44 82 LEU A CA 1
ATOM 630 C C . LEU A 1 82 ? -5.487 4.078 -2.655 1.00 68.44 82 LEU A C 1
ATOM 632 O O . LEU A 1 82 ? -4.665 4.462 -3.486 1.00 68.44 82 LEU A O 1
ATOM 636 N N . SER A 1 83 ? -5.731 2.778 -2.473 1.00 68.88 83 SER A N 1
ATOM 637 C CA . SER A 1 83 ? -5.103 1.751 -3.311 1.00 68.88 83 SER A CA 1
ATOM 638 C C . SER A 1 83 ? -5.584 1.824 -4.763 1.00 68.88 83 SER A C 1
ATOM 640 O O . SER A 1 83 ? -4.772 1.719 -5.682 1.00 68.88 83 SER A O 1
ATOM 642 N N . GLU A 1 84 ? -6.875 2.086 -4.969 1.00 65.56 84 GLU A N 1
ATOM 643 C CA . GLU A 1 84 ? -7.485 2.242 -6.288 1.00 65.56 84 GLU A CA 1
ATOM 644 C C . GLU A 1 84 ? -6.937 3.488 -7.001 1.00 65.56 84 GLU A C 1
ATOM 646 O O . GLU A 1 84 ? -6.533 3.412 -8.160 1.00 65.56 84 GLU A O 1
ATOM 651 N N . GLU A 1 85 ? -6.833 4.622 -6.301 1.00 67.94 85 GLU A N 1
ATOM 652 C CA . GLU A 1 85 ? -6.269 5.864 -6.845 1.00 67.94 85 GLU A CA 1
ATOM 653 C C . GLU A 1 85 ? -4.800 5.707 -7.250 1.00 67.94 85 GLU A C 1
ATOM 655 O O . GLU A 1 85 ? -4.410 6.142 -8.336 1.00 67.94 85 GLU A O 1
ATOM 660 N N . ASN A 1 86 ? -3.994 5.035 -6.423 1.00 73.12 86 ASN A N 1
ATOM 661 C CA . ASN A 1 86 ? -2.597 4.745 -6.746 1.00 73.12 86 ASN A CA 1
ATOM 662 C C . ASN A 1 86 ? -2.473 3.832 -7.972 1.00 73.12 86 ASN A C 1
ATOM 664 O O . ASN A 1 86 ? -1.621 4.068 -8.829 1.00 73.12 86 ASN A O 1
ATOM 668 N N . ASN A 1 87 ? -3.338 2.820 -8.087 1.00 68.44 87 ASN A N 1
ATOM 669 C CA . ASN A 1 87 ? -3.374 1.951 -9.260 1.00 68.44 87 ASN A CA 1
ATOM 670 C C . ASN A 1 87 ? -3.759 2.738 -10.515 1.00 68.44 87 ASN A C 1
ATOM 672 O O . ASN A 1 87 ? -3.090 2.617 -11.537 1.00 68.44 87 ASN A O 1
ATOM 676 N N . LEU A 1 88 ? -4.782 3.592 -10.442 1.00 68.62 88 LEU A N 1
ATOM 677 C CA . LEU A 1 88 ? -5.186 4.436 -11.567 1.00 68.62 88 LEU A CA 1
ATOM 678 C C . LEU A 1 88 ? -4.084 5.418 -11.978 1.00 68.62 88 LEU A C 1
ATOM 680 O O . LEU A 1 88 ? -3.865 5.612 -13.173 1.00 68.62 88 LEU A O 1
ATOM 684 N N . ALA A 1 89 ? -3.373 6.015 -11.020 1.00 72.94 89 ALA A N 1
ATOM 685 C CA . ALA A 1 89 ? -2.239 6.890 -11.304 1.00 72.94 89 ALA A CA 1
ATOM 686 C C . ALA A 1 89 ? -1.084 6.125 -11.971 1.00 72.94 89 ALA A C 1
ATOM 688 O O . ALA A 1 89 ? -0.555 6.584 -12.978 1.00 72.94 89 ALA A O 1
ATOM 689 N N . TYR A 1 90 ? -0.744 4.937 -11.466 1.00 77.12 90 TYR A N 1
ATOM 690 C CA . TYR A 1 90 ? 0.293 4.080 -12.045 1.00 77.12 90 TYR A CA 1
ATOM 691 C C . TYR A 1 90 ? -0.062 3.588 -13.454 1.00 77.12 90 TYR A C 1
ATOM 693 O O . TYR A 1 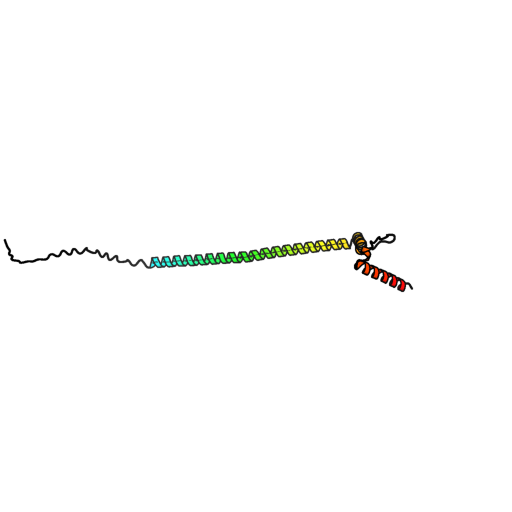90 ? 0.799 3.534 -14.331 1.00 77.12 90 TYR A O 1
ATOM 701 N N . LEU A 1 91 ? -1.328 3.234 -13.692 1.00 73.50 91 LEU A N 1
ATOM 702 C CA . LEU A 1 91 ? -1.797 2.830 -15.017 1.00 73.50 91 LEU A CA 1
ATOM 703 C C . LEU A 1 91 ? -1.752 4.000 -16.005 1.00 73.50 91 LEU A C 1
ATOM 705 O O . LEU A 1 91 ? -1.278 3.813 -17.121 1.00 73.50 91 LEU A O 1
ATOM 709 N N . LYS A 1 92 ? -2.178 5.199 -15.592 1.00 72.50 92 LYS A N 1
ATOM 710 C CA . LYS A 1 92 ? -2.078 6.409 -16.423 1.00 72.50 92 LYS A CA 1
ATOM 711 C C . LYS A 1 92 ? -0.632 6.772 -16.738 1.00 72.50 92 LYS A C 1
ATOM 713 O O . LYS A 1 92 ? -0.330 7.123 -17.872 1.00 72.50 92 LYS A O 1
ATOM 718 N N . ASP A 1 93 ? 0.263 6.662 -15.760 1.00 75.69 93 ASP A N 1
ATOM 719 C CA . ASP A 1 93 ? 1.687 6.916 -15.978 1.00 75.69 93 ASP A CA 1
ATOM 720 C C . ASP A 1 93 ? 2.246 5.923 -17.008 1.00 75.69 93 ASP A C 1
ATOM 722 O O . ASP A 1 93 ? 2.805 6.325 -18.025 1.00 75.69 93 ASP A O 1
ATOM 726 N N . GLN A 1 94 ? 1.967 4.626 -16.848 1.00 75.19 94 GLN A N 1
ATOM 727 C CA . GLN A 1 94 ? 2.356 3.620 -17.839 1.00 75.19 94 GLN A CA 1
ATOM 728 C C . GLN A 1 94 ? 1.767 3.867 -19.227 1.00 75.19 94 GLN A C 1
ATOM 730 O O . GLN A 1 94 ? 2.474 3.652 -20.204 1.00 75.19 94 GLN A O 1
ATOM 735 N N . GLU A 1 95 ? 0.515 4.313 -19.328 1.00 74.44 95 GLU A N 1
ATOM 736 C CA . GLU A 1 95 ? -0.119 4.661 -20.603 1.00 74.44 95 GLU A CA 1
ATOM 737 C C . GLU A 1 95 ? 0.626 5.810 -21.291 1.00 74.44 95 GLU A C 1
ATOM 739 O O . GLU A 1 95 ? 1.005 5.682 -22.453 1.00 74.44 95 GLU A O 1
ATOM 744 N N . THR A 1 96 ? 0.942 6.879 -20.557 1.00 71.25 96 THR A N 1
ATOM 745 C CA . THR A 1 96 ? 1.729 7.999 -21.100 1.00 71.25 96 THR A CA 1
ATOM 746 C C . THR A 1 96 ? 3.155 7.593 -21.481 1.00 71.25 96 THR A C 1
ATOM 748 O O . THR A 1 96 ? 3.692 8.066 -22.483 1.00 71.25 96 THR A O 1
ATOM 751 N N . LEU A 1 97 ? 3.773 6.677 -20.727 1.00 74.62 97 LEU A N 1
ATOM 752 C CA . LEU A 1 97 ? 5.062 6.084 -21.081 1.00 74.62 97 LEU A CA 1
ATOM 753 C C . LEU A 1 97 ? 4.954 5.218 -22.346 1.00 74.62 97 LEU A C 1
ATOM 755 O O . LEU A 1 97 ? 5.885 5.206 -23.147 1.00 74.62 97 LEU A O 1
ATOM 759 N N . LEU A 1 98 ? 3.837 4.513 -22.538 1.00 80.06 98 LEU A N 1
ATOM 760 C CA . LEU A 1 98 ? 3.590 3.681 -23.717 1.00 80.06 98 LEU A CA 1
ATOM 761 C C . LEU A 1 98 ? 3.321 4.513 -24.975 1.00 80.06 98 LEU A C 1
ATOM 763 O O . LEU A 1 98 ? 3.737 4.112 -26.058 1.00 80.06 98 LEU A O 1
ATOM 767 N N . GLU A 1 99 ? 2.650 5.657 -24.834 1.00 76.31 99 GLU A N 1
ATOM 768 C CA . GLU A 1 99 ? 2.420 6.610 -25.927 1.00 76.31 99 GLU A CA 1
ATOM 769 C C . GLU A 1 99 ? 3.720 7.312 -26.356 1.00 76.31 99 GLU A C 1
ATOM 771 O O . GLU A 1 99 ? 3.881 7.713 -27.508 1.00 76.31 99 GLU A O 1
ATOM 776 N N . ASN A 1 100 ? 4.689 7.430 -25.447 1.00 86.75 100 ASN A N 1
ATOM 777 C CA . ASN A 1 100 ? 5.949 8.097 -25.726 1.00 86.75 100 ASN A CA 1
ATOM 778 C C . ASN A 1 100 ? 6.889 7.233 -26.594 1.00 86.75 100 ASN A C 1
ATOM 780 O O . ASN A 1 100 ? 7.533 6.293 -26.117 1.00 86.75 100 ASN A O 1
ATOM 784 N N . GLU A 1 101 ? 7.039 7.614 -27.865 1.00 82.75 101 GLU A N 1
ATOM 785 C CA . GLU A 1 101 ? 7.902 6.927 -28.837 1.00 82.75 101 GLU A CA 1
ATOM 786 C C . GLU A 1 101 ? 9.365 6.781 -28.374 1.00 82.75 101 GLU A C 1
ATOM 788 O O . GLU A 1 101 ? 9.984 5.736 -28.601 1.00 82.75 101 GLU A O 1
ATOM 793 N N . ASP A 1 102 ? 9.927 7.773 -27.671 1.00 86.25 102 ASP A N 1
ATOM 794 C CA . ASP A 1 102 ? 11.307 7.711 -27.171 1.00 86.25 102 ASP A CA 1
ATOM 795 C C . ASP A 1 102 ? 11.470 6.658 -26.069 1.00 86.25 102 ASP A C 1
ATOM 797 O O . ASP A 1 102 ? 12.510 5.991 -25.977 1.00 86.25 102 ASP A O 1
ATOM 801 N N . TYR A 1 103 ? 10.454 6.495 -25.218 1.00 86.56 103 TYR A N 1
ATOM 802 C CA . TYR A 1 103 ? 10.448 5.467 -24.179 1.00 86.56 103 TYR A CA 1
ATOM 803 C C . TYR A 1 103 ? 10.344 4.069 -24.796 1.00 86.56 103 TYR A C 1
ATOM 805 O O . TYR A 1 103 ? 11.151 3.191 -24.468 1.00 86.56 103 TYR A O 1
ATOM 813 N N . VAL A 1 104 ? 9.432 3.880 -25.753 1.00 86.44 104 VAL A N 1
ATOM 814 C CA . VAL A 1 104 ? 9.283 2.618 -26.493 1.00 86.44 104 VAL A CA 1
ATOM 815 C C . VAL A 1 104 ? 10.576 2.262 -27.232 1.00 86.44 104 VAL A C 1
ATOM 817 O O . VAL A 1 104 ? 11.042 1.124 -27.150 1.00 86.44 104 VAL A O 1
ATOM 820 N N . ALA A 1 105 ? 11.232 3.234 -27.870 1.00 86.50 105 ALA A N 1
ATOM 821 C CA . ALA A 1 105 ? 12.501 3.016 -28.559 1.00 86.50 105 ALA A CA 1
ATOM 822 C C . ALA A 1 105 ? 13.649 2.638 -27.601 1.00 86.50 105 ALA A C 1
ATOM 824 O O . ALA A 1 105 ? 14.502 1.814 -27.946 1.00 86.50 105 ALA A O 1
ATOM 825 N N . LYS A 1 106 ? 13.696 3.203 -26.385 1.00 86.75 106 LYS A N 1
ATOM 826 C CA . LYS A 1 106 ? 14.657 2.789 -25.339 1.00 86.75 106 LYS A CA 1
ATOM 827 C C . LYS A 1 106 ? 14.369 1.379 -24.829 1.00 86.75 106 LYS A C 1
ATOM 829 O O . LYS A 1 106 ? 15.303 0.605 -24.595 1.00 86.75 106 LYS A O 1
ATOM 834 N N . LEU A 1 107 ? 13.096 1.026 -24.669 1.00 86.31 107 LEU A N 1
ATOM 835 C CA . LEU A 1 107 ? 12.696 -0.314 -24.251 1.00 86.31 107 LEU A CA 1
ATOM 836 C C . LEU A 1 107 ? 13.062 -1.353 -25.319 1.00 86.31 107 LEU A C 1
ATOM 838 O O . LEU A 1 107 ? 13.646 -2.384 -24.990 1.00 86.31 107 LEU A O 1
ATOM 842 N N . ALA A 1 108 ? 12.809 -1.046 -26.593 1.00 86.12 108 ALA A N 1
ATOM 843 C CA . ALA A 1 108 ? 13.187 -1.884 -27.725 1.00 86.12 108 ALA A CA 1
ATOM 844 C C . ALA A 1 108 ? 14.706 -2.121 -27.787 1.00 86.12 108 ALA A C 1
ATOM 846 O O . ALA A 1 108 ? 15.152 -3.267 -27.860 1.00 86.12 108 ALA A O 1
ATOM 847 N N . ARG A 1 109 ? 15.511 -1.058 -27.655 1.00 86.12 109 ARG A N 1
ATOM 848 C CA . ARG A 1 109 ? 16.980 -1.156 -27.604 1.00 86.12 109 ARG A CA 1
ATOM 849 C C . ARG A 1 109 ? 17.477 -1.998 -26.429 1.00 86.12 109 ARG A C 1
ATOM 851 O O . ARG A 1 109 ? 18.322 -2.864 -26.617 1.00 86.12 109 ARG A O 1
ATOM 858 N N . SER A 1 110 ? 16.953 -1.759 -25.226 1.00 84.00 110 SER A N 1
ATOM 859 C CA . SER A 1 110 ? 17.447 -2.406 -23.999 1.00 84.00 110 SER A CA 1
ATOM 860 C C . SER A 1 110 ? 17.005 -3.859 -23.835 1.00 84.00 110 SER A C 1
ATOM 862 O O . SER A 1 110 ? 17.745 -4.659 -23.271 1.00 84.00 110 SER A O 1
ATOM 864 N N . ARG A 1 111 ? 15.795 -4.211 -24.286 1.00 82.00 111 ARG A N 1
ATOM 865 C CA . ARG A 1 111 ? 15.233 -5.560 -24.111 1.00 82.00 111 ARG A CA 1
ATOM 866 C C . ARG A 1 111 ? 15.416 -6.452 -25.323 1.00 82.00 111 ARG A C 1
ATOM 868 O O . ARG A 1 111 ? 15.545 -7.661 -25.158 1.00 82.00 111 ARG A O 1
ATOM 875 N N . PHE A 1 112 ? 15.397 -5.868 -26.514 1.00 79.06 112 PHE A N 1
ATOM 876 C CA . PHE A 1 112 ? 15.335 -6.620 -27.763 1.00 79.06 112 PHE A CA 1
ATOM 877 C C . PHE A 1 112 ? 16.511 -6.336 -28.695 1.00 79.06 112 PHE A C 1
ATOM 879 O O . PHE A 1 112 ? 16.526 -6.887 -29.788 1.00 79.06 112 PHE A O 1
ATOM 886 N N . TYR A 1 113 ? 17.491 -5.522 -28.276 1.00 80.56 113 TYR A N 1
ATOM 887 C CA . TYR A 1 113 ? 18.650 -5.156 -29.096 1.00 80.56 113 TYR A CA 1
ATOM 888 C C . TYR A 1 113 ? 18.217 -4.716 -30.504 1.00 80.56 113 TYR A C 1
ATOM 890 O O . TYR A 1 113 ? 18.742 -5.186 -31.508 1.00 80.56 113 TYR A O 1
ATOM 898 N N . LEU A 1 114 ? 17.200 -3.853 -30.574 1.00 82.56 114 LEU A N 1
ATOM 899 C CA . LEU A 1 114 ? 16.719 -3.286 -31.830 1.00 82.56 114 LEU A CA 1
ATOM 900 C C . LEU A 1 114 ? 17.378 -1.927 -32.059 1.00 82.56 114 LEU A C 1
ATOM 902 O O . LEU A 1 114 ? 17.307 -1.070 -31.181 1.00 82.56 114 LEU A O 1
ATOM 906 N N . SER A 1 115 ? 17.978 -1.713 -33.225 1.00 85.06 115 SER A N 1
ATOM 907 C CA . SER A 1 115 ? 18.590 -0.441 -33.615 1.00 85.06 115 SER A CA 1
ATOM 908 C C . SER A 1 115 ? 17.938 0.124 -34.875 1.00 85.06 115 SER A C 1
ATOM 910 O O . SER A 1 115 ? 17.208 -0.582 -35.573 1.00 85.06 115 SER A O 1
ATOM 912 N N . LYS A 1 116 ? 18.163 1.412 -35.143 1.00 86.00 116 LYS A N 1
ATOM 913 C CA . LYS A 1 116 ? 17.753 2.031 -36.412 1.00 86.00 116 LYS A CA 1
ATOM 914 C C . LYS A 1 116 ? 18.721 1.648 -37.534 1.00 86.00 116 LYS A C 1
ATOM 916 O O . LYS A 1 116 ? 19.801 1.110 -37.282 1.00 86.00 116 LYS A O 1
ATOM 921 N N . ASP A 1 117 ? 18.326 1.956 -38.763 1.00 83.12 117 ASP A N 1
ATOM 92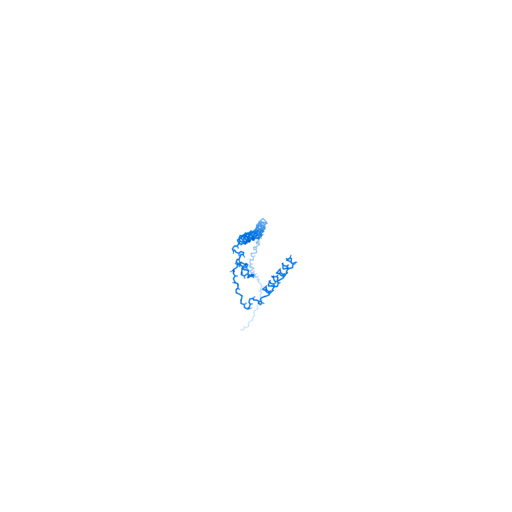2 C CA . ASP A 1 117 ? 19.214 1.871 -39.919 1.00 83.12 117 ASP A CA 1
ATOM 923 C C . ASP A 1 117 ? 20.469 2.732 -39.663 1.00 83.12 117 ASP A C 1
ATOM 925 O O . ASP A 1 117 ? 20.374 3.819 -39.092 1.00 83.12 117 ASP A O 1
ATOM 929 N N . ASP A 1 118 ? 21.643 2.209 -40.026 1.00 84.50 118 ASP A N 1
ATOM 930 C CA . ASP A 1 118 ? 22.982 2.784 -39.783 1.00 84.50 118 ASP A CA 1
ATOM 931 C C . ASP A 1 118 ? 23.503 2.789 -38.322 1.00 84.50 118 ASP A C 1
ATOM 933 O O . ASP A 1 118 ? 24.559 3.359 -38.039 1.00 84.50 118 ASP A O 1
ATOM 937 N N . GLU A 1 119 ? 22.843 2.102 -37.382 1.00 83.94 119 GLU A N 1
ATOM 938 C CA . GLU 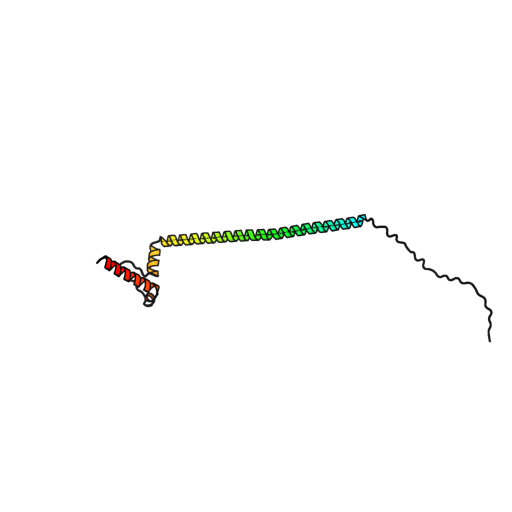A 1 119 ? 23.356 1.863 -36.019 1.00 83.94 119 GLU A CA 1
ATOM 939 C C . GLU A 1 119 ? 23.993 0.451 -35.897 1.00 83.94 119 GLU A C 1
ATOM 941 O O . GLU A 1 119 ? 23.440 -0.537 -36.379 1.00 83.94 119 GLU A O 1
ATOM 946 N N . ILE A 1 120 ? 25.147 0.321 -35.220 1.00 82.25 120 ILE A N 1
ATOM 947 C CA . ILE A 1 120 ? 25.816 -0.974 -34.960 1.00 82.25 120 ILE A CA 1
ATOM 948 C C . ILE A 1 120 ? 25.625 -1.372 -33.492 1.00 82.25 120 ILE A C 1
ATOM 950 O O . ILE A 1 120 ? 25.969 -0.609 -32.589 1.00 82.25 120 ILE A O 1
ATOM 954 N N . ILE A 1 121 ? 25.128 -2.588 -33.248 1.00 81.00 121 ILE A N 1
ATOM 955 C CA . ILE A 1 121 ? 24.942 -3.142 -31.899 1.00 81.00 121 ILE A CA 1
ATOM 956 C C . ILE A 1 121 ? 26.126 -4.032 -31.521 1.00 81.00 121 ILE A C 1
ATOM 958 O O . ILE A 1 121 ? 26.459 -4.977 -32.234 1.00 81.00 121 ILE A O 1
ATOM 962 N N . PHE A 1 122 ? 26.715 -3.772 -30.354 1.00 83.12 122 PHE A N 1
ATOM 963 C CA . PHE A 1 122 ? 27.729 -4.632 -29.747 1.00 83.12 122 PHE A CA 1
ATOM 964 C C . PHE A 1 122 ? 27.092 -5.472 -28.635 1.00 83.12 122 PHE A C 1
ATOM 966 O O . PHE A 1 122 ? 26.675 -4.933 -27.613 1.00 83.12 122 PHE A O 1
ATOM 973 N N . SER A 1 123 ? 27.019 -6.787 -28.833 1.00 78.19 123 SER A N 1
ATOM 974 C CA . SER A 1 123 ? 26.586 -7.753 -27.813 1.00 78.19 123 SER A CA 1
ATOM 975 C C . SER A 1 123 ? 27.794 -8.431 -27.173 1.00 78.19 123 SER A C 1
ATOM 977 O O . SER A 1 123 ? 28.712 -8.839 -27.894 1.00 78.19 123 SER A O 1
ATOM 979 N N . LEU A 1 124 ? 27.782 -8.627 -25.856 1.00 83.88 124 LEU A N 1
ATOM 980 C CA . LEU A 1 124 ? 28.782 -9.466 -25.197 1.00 83.88 124 LEU A CA 1
ATOM 981 C C . LEU A 1 124 ? 28.475 -10.955 -25.460 1.00 83.88 124 LEU A C 1
ATOM 983 O O . LEU A 1 124 ? 27.316 -11.313 -25.685 1.00 83.88 124 LEU A O 1
ATOM 987 N N . PRO A 1 125 ? 29.477 -11.856 -25.427 1.00 77.50 125 PRO A N 1
ATOM 988 C CA . PRO A 1 125 ? 29.249 -13.290 -25.627 1.00 77.50 125 PRO A CA 1
ATOM 989 C C . PRO A 1 125 ? 28.192 -13.880 -24.678 1.00 77.50 125 PRO A C 1
ATOM 991 O O . PRO A 1 125 ? 27.398 -14.718 -25.094 1.00 77.50 125 PRO A O 1
ATOM 994 N N . GLU A 1 126 ? 28.131 -13.386 -23.439 1.00 76.88 126 GLU A N 1
ATOM 995 C CA . GLU A 1 126 ? 27.152 -13.804 -22.427 1.00 76.88 126 GLU A CA 1
ATOM 996 C C . GLU A 1 126 ? 25.709 -13.372 -22.762 1.00 76.88 126 GLU A C 1
ATOM 998 O O . GLU A 1 126 ? 24.756 -14.080 -22.425 1.00 76.88 126 GLU A O 1
ATOM 1003 N N . ASP A 1 127 ? 25.523 -12.264 -23.490 1.00 72.81 127 ASP A N 1
ATOM 1004 C CA . ASP A 1 127 ? 24.197 -11.731 -23.846 1.00 72.81 127 ASP A CA 1
ATOM 1005 C C . ASP A 1 127 ? 23.472 -12.640 -24.852 1.00 72.81 127 ASP A C 1
ATOM 1007 O O . ASP A 1 127 ? 22.261 -12.888 -24.747 1.00 72.81 127 ASP A O 1
ATOM 1011 N N . ASN A 1 128 ? 24.239 -13.209 -25.789 1.00 65.19 128 ASN A N 1
ATOM 1012 C CA . ASN A 1 128 ? 23.760 -14.158 -26.798 1.00 65.19 128 ASN A CA 1
ATOM 1013 C C . ASN A 1 128 ? 23.374 -15.520 -26.208 1.00 65.19 128 ASN A C 1
ATOM 1015 O O . ASN A 1 128 ? 22.665 -16.301 -26.854 1.00 65.19 128 ASN A O 1
ATOM 1019 N N . ASP A 1 129 ? 23.800 -15.809 -24.977 1.00 68.06 129 ASP A N 1
ATOM 1020 C CA . ASP A 1 129 ? 23.494 -17.067 -24.311 1.00 68.06 129 ASP A CA 1
ATOM 1021 C C . ASP A 1 129 ? 22.169 -17.072 -23.546 1.00 68.06 129 ASP A C 1
ATOM 1023 O O . ASP A 1 129 ? 21.649 -18.155 -23.228 1.00 68.06 129 ASP A O 1
ATOM 1027 N N . SER A 1 130 ? 21.569 -15.897 -23.340 1.00 70.75 130 SER A N 1
ATOM 1028 C CA . SER A 1 130 ? 20.265 -15.761 -22.700 1.00 70.75 130 SER A CA 1
ATOM 1029 C C . SER A 1 130 ? 19.156 -16.452 -23.515 1.00 70.75 130 SER A C 1
ATOM 1031 O O . SER A 1 130 ? 19.098 -16.399 -24.747 1.00 70.75 130 SER A O 1
ATOM 1033 N N . LYS A 1 131 ? 18.221 -17.127 -22.825 1.00 68.38 131 LYS A N 1
ATOM 1034 C CA . LYS A 1 131 ? 17.089 -17.822 -23.477 1.00 68.38 131 LYS A CA 1
ATOM 1035 C C . LYS A 1 131 ? 16.239 -16.880 -24.339 1.00 68.38 131 LYS A C 1
ATOM 1037 O O . LYS A 1 131 ? 15.689 -17.317 -25.346 1.00 68.38 131 LYS A O 1
ATOM 1042 N N . GLN A 1 132 ? 16.138 -15.612 -23.941 1.00 69.88 132 GLN A N 1
ATOM 1043 C CA . GLN A 1 132 ? 15.379 -14.585 -24.655 1.00 69.88 132 GLN A CA 1
ATOM 1044 C C . GLN A 1 132 ? 16.086 -14.158 -25.948 1.00 69.88 132 GLN A C 1
ATOM 1046 O O . GLN A 1 132 ? 15.440 -14.172 -26.995 1.00 69.88 132 GLN A O 1
ATOM 1051 N N . ALA A 1 133 ? 17.403 -13.917 -25.923 1.00 67.75 133 ALA A N 1
ATOM 1052 C CA . ALA A 1 133 ? 18.173 -13.613 -27.133 1.00 67.75 133 ALA A CA 1
ATOM 1053 C C . ALA A 1 133 ? 18.131 -14.770 -28.146 1.00 67.75 133 ALA A C 1
ATOM 1055 O O . ALA A 1 133 ? 17.897 -1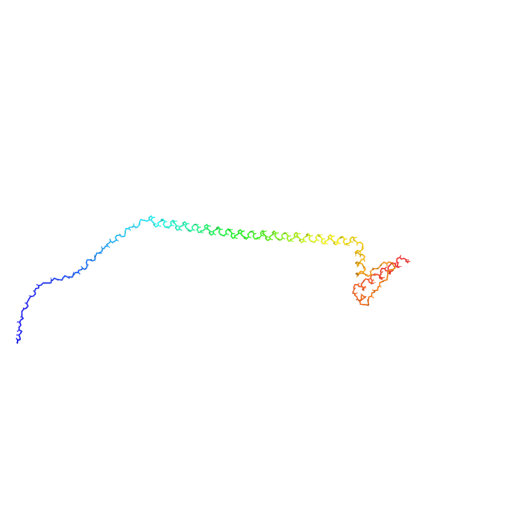4.556 -29.334 1.00 67.75 133 ALA A O 1
ATOM 1056 N N . LYS A 1 134 ? 18.252 -16.022 -27.681 1.00 74.56 134 LYS A N 1
ATOM 1057 C CA . LYS A 1 134 ? 18.148 -17.219 -28.541 1.00 74.56 134 LYS A CA 1
ATOM 1058 C C . LYS A 1 134 ? 16.771 -17.357 -29.200 1.00 74.56 134 LYS A C 1
ATOM 1060 O O . LYS A 1 134 ? 16.685 -17.705 -30.378 1.00 74.56 134 LYS A O 1
ATOM 1065 N N . ALA A 1 135 ? 15.695 -17.097 -28.455 1.00 78.44 135 ALA A N 1
ATOM 1066 C CA . ALA A 1 135 ? 14.332 -17.154 -28.981 1.00 78.44 135 ALA A CA 1
ATOM 1067 C C . ALA A 1 135 ? 14.064 -16.045 -30.012 1.00 78.44 135 ALA A C 1
ATOM 1069 O O . ALA A 1 135 ? 13.478 -16.323 -31.059 1.00 78.44 135 ALA A O 1
ATOM 1070 N N . PHE A 1 136 ? 14.536 -14.826 -29.743 1.00 72.06 136 PHE A N 1
ATOM 1071 C CA . PHE A 1 136 ? 14.370 -13.677 -30.630 1.00 72.06 136 PHE A CA 1
ATOM 1072 C C . PHE A 1 136 ? 15.188 -13.815 -31.919 1.00 72.06 136 PHE A C 1
ATOM 1074 O O . PHE A 1 136 ? 14.621 -13.729 -33.005 1.00 72.06 136 PHE A O 1
ATOM 1081 N N . ASN A 1 137 ? 16.479 -14.159 -31.821 1.00 73.56 137 ASN A N 1
ATOM 1082 C CA . ASN A 1 137 ? 17.330 -14.419 -32.988 1.00 73.56 137 ASN A CA 1
ATOM 1083 C C . ASN A 1 137 ? 16.723 -15.500 -33.896 1.00 73.56 137 ASN A C 1
ATOM 1085 O O . ASN A 1 137 ? 16.708 -15.369 -35.117 1.00 73.56 137 ASN A O 1
ATOM 1089 N N . LYS A 1 138 ? 16.136 -16.550 -33.306 1.00 81.75 138 LYS A N 1
ATOM 1090 C CA . LYS A 1 138 ? 15.418 -17.588 -34.057 1.00 81.75 138 LYS A CA 1
ATOM 1091 C C . LYS A 1 138 ? 14.166 -17.058 -34.767 1.00 81.75 138 LYS A C 1
ATOM 1093 O O . LYS A 1 138 ? 13.862 -17.535 -35.858 1.00 81.75 138 LYS A O 1
ATOM 1098 N N . ALA A 1 139 ? 13.418 -16.138 -34.159 1.00 81.25 139 ALA A N 1
ATOM 1099 C CA . ALA A 1 139 ? 12.237 -15.528 -34.770 1.00 81.25 139 ALA A CA 1
ATOM 1100 C C . ALA A 1 139 ? 12.622 -14.582 -35.921 1.00 81.25 139 ALA A C 1
ATOM 1102 O O . ALA A 1 139 ? 12.103 -14.740 -37.023 1.00 81.25 139 ALA A O 1
ATOM 1103 N N . TYR A 1 140 ? 13.608 -13.709 -35.702 1.00 77.88 140 TYR A N 1
ATOM 1104 C CA . TYR A 1 140 ? 14.127 -12.785 -36.713 1.00 77.88 140 TYR A CA 1
ATOM 1105 C C . TYR A 1 140 ? 14.654 -13.516 -37.958 1.00 77.88 140 TYR A C 1
ATOM 1107 O O . TYR A 1 140 ? 14.304 -13.178 -39.088 1.00 77.88 140 TYR A O 1
ATOM 1115 N N . LEU A 1 141 ? 15.436 -14.586 -37.766 1.00 81.50 141 LEU A N 1
ATOM 1116 C CA . LEU A 1 141 ? 15.938 -15.407 -38.875 1.00 81.50 141 LEU A CA 1
ATOM 1117 C C . LEU A 1 141 ? 14.803 -16.082 -39.666 1.00 81.50 141 LEU A C 1
ATOM 1119 O O . LEU A 1 141 ? 14.880 -16.168 -40.891 1.00 81.50 141 LEU A O 1
ATOM 1123 N N . LYS A 1 142 ? 13.730 -16.521 -38.992 1.00 86.06 142 LYS A N 1
ATOM 1124 C CA . LYS A 1 142 ? 12.548 -17.096 -39.656 1.00 86.06 142 LYS A CA 1
ATOM 1125 C C . LYS A 1 142 ? 11.778 -16.065 -40.476 1.00 86.06 142 LYS A C 1
ATOM 1127 O O . LYS A 1 142 ? 11.321 -16.388 -41.568 1.00 86.06 142 LYS A O 1
ATOM 1132 N N . GLU A 1 143 ? 11.611 -14.850 -39.966 1.00 83.50 143 GLU A N 1
ATOM 1133 C CA . GLU A 1 143 ? 10.952 -13.767 -40.705 1.00 83.50 143 GLU A CA 1
ATOM 1134 C C . GLU A 1 143 ? 11.757 -13.365 -41.939 1.00 83.50 143 GLU A C 1
ATOM 1136 O O . GLU A 1 143 ? 11.188 -13.258 -43.021 1.00 83.50 143 GLU A O 1
ATOM 1141 N N . GLN A 1 144 ? 13.081 -13.256 -41.813 1.00 78.81 144 GLN A N 1
ATOM 1142 C CA . GLN A 1 144 ? 13.994 -13.016 -42.935 1.00 78.81 144 GLN A CA 1
ATOM 1143 C C . GLN A 1 144 ? 13.897 -14.114 -44.010 1.00 78.81 144 GLN A C 1
ATOM 1145 O O . GLN A 1 144 ? 13.869 -13.816 -45.204 1.00 78.81 144 GLN A O 1
ATOM 1150 N N . GLU A 1 145 ? 13.811 -15.390 -43.618 1.00 83.81 145 GLU A N 1
ATOM 1151 C CA . GLU A 1 145 ? 13.583 -16.495 -44.561 1.00 83.81 145 GLU A CA 1
ATOM 1152 C C . GLU A 1 145 ? 12.206 -16.432 -45.229 1.00 83.81 145 GLU A C 1
ATOM 1154 O O . GLU A 1 145 ? 12.090 -16.690 -46.428 1.00 83.81 145 GLU A O 1
ATOM 1159 N N . ASN A 1 146 ? 11.158 -16.097 -44.477 1.00 81.50 146 ASN A N 1
ATOM 1160 C CA . ASN A 1 146 ? 9.801 -16.003 -45.008 1.00 81.50 146 ASN A CA 1
ATOM 1161 C C . ASN A 1 146 ? 9.643 -14.809 -45.960 1.00 81.50 146 ASN A C 1
ATOM 1163 O O . ASN A 1 146 ? 9.055 -14.964 -47.026 1.00 81.50 146 ASN A O 1
ATOM 1167 N N . ALA A 1 147 ? 10.225 -13.655 -45.629 1.00 82.12 147 ALA A N 1
ATOM 1168 C CA . ALA A 1 147 ? 10.245 -12.473 -46.488 1.00 82.12 147 ALA A CA 1
ATOM 1169 C C . ALA A 1 147 ? 11.002 -12.737 -47.802 1.00 82.12 147 ALA A C 1
ATOM 1171 O O . ALA A 1 147 ? 10.574 -12.301 -48.868 1.00 82.12 147 ALA A O 1
ATOM 1172 N N . LYS A 1 148 ? 12.089 -13.521 -47.755 1.00 79.19 148 LYS A N 1
ATOM 1173 C CA . LYS A 1 148 ? 12.806 -13.965 -48.963 1.00 79.19 148 LYS A CA 1
ATOM 1174 C C . LYS A 1 148 ? 11.976 -14.915 -49.829 1.00 79.19 148 LYS A C 1
ATOM 1176 O O . LYS A 1 148 ? 12.037 -14.804 -51.044 1.00 79.19 148 LYS A O 1
ATOM 1181 N N . LYS A 1 149 ? 11.180 -15.803 -49.222 1.00 78.12 149 LYS A N 1
ATOM 1182 C CA . LYS A 1 149 ? 10.269 -16.720 -49.937 1.00 78.12 149 LYS A CA 1
ATOM 1183 C C . LYS A 1 149 ? 9.047 -16.031 -50.545 1.00 78.12 149 LYS A C 1
ATOM 1185 O O . LYS A 1 149 ? 8.460 -16.579 -51.463 1.00 78.12 149 LYS A O 1
ATOM 1190 N N . GLN A 1 150 ? 8.629 -14.881 -50.016 1.00 69.06 150 GLN A N 1
ATOM 1191 C CA . GLN A 1 150 ? 7.508 -14.105 -50.561 1.00 69.06 150 GLN A CA 1
ATOM 1192 C C . GLN A 1 150 ? 7.909 -13.227 -51.756 1.00 69.06 150 GLN A C 1
ATOM 1194 O O . GLN A 1 150 ? 7.049 -12.859 -52.548 1.00 69.06 150 GLN A O 1
ATOM 1199 N N . ASN A 1 151 ? 9.200 -12.913 -51.891 1.00 62.38 151 ASN A N 1
ATOM 1200 C CA . ASN A 1 151 ? 9.753 -12.087 -52.969 1.00 62.38 151 ASN A CA 1
ATOM 1201 C C . ASN A 1 151 ? 10.439 -12.912 -54.079 1.00 62.38 151 ASN A C 1
ATOM 1203 O O . ASN A 1 151 ? 11.195 -12.351 -54.875 1.00 62.38 151 ASN A O 1
ATOM 1207 N N . GLN A 1 152 ? 10.209 -14.227 -54.112 1.00 53.09 152 GLN A N 1
ATOM 1208 C CA . GLN A 1 152 ? 10.765 -15.181 -55.074 1.00 53.09 152 GLN A CA 1
ATOM 1209 C C . GLN A 1 152 ? 9.628 -15.966 -55.728 1.00 53.09 152 GLN A C 1
ATOM 1211 O O . GLN A 1 152 ? 9.720 -16.201 -56.952 1.00 53.09 152 GLN A O 1
#

Radius of gyration: 58.16 Å; chains: 1; bounding box: 73×43×190 Å

InterPro domains:
  IPR007060 Septum formation initiator FtsL/DivIC [PF04977] (51-126)
  IPR039076 Cell division protein DivIC [PTHR40027] (27-129)

Organism: NCBI:txid119206

pLDDT: mean 70.68, std 11.9, range [41.5, 89.69]

Secondary structure (DSSP, 8-state):
--------------------------------HHHHHHHHHHHHHHHHHHHHHHHHHHHHHHHHHHHHHHHHHHHHHHHHHHHHHHHHHHHHHHHHHHH-HHHHHHHHHHHH----TT------TTGGGSHHHHHHHHHHHHHHHHHHHH--

Foldseek 3Di:
DDDDDDDDDDDDDPPPVDPPPPPPPPVPPPPPPVVVVVVVVVVVVVVVVVVVVVVVVVVVVVVVVVVVVVVVVVVVVVVVVVVVVVVVVVVVVVVVCVVDPVSVVVCCCVQPVDDDPPDDDDDDPVRCVDPSNVVNVVVVVVVVVVVVVVVD

Sequence (152 aa):
MIKAGVSVRPKKENKKVTPLYAKTSSKKRPKPAKQSARQWLVRGLLVVMGLICLSSLFQIRRTQQATASVKEEMKAAEAALLSEENNLAYLKDQETLLENEDYVAKLARSRFYLSKDDEIIFSLPEDNDSKQAKAFNKAYLKEQENAKKQNQ